Protein AF-A0A819PF73-F1 (afdb_monomer_lite)

Structure (mmCIF, N/CA/C/O backbone):
data_AF-A0A819PF73-F1
#
_entry.id   AF-A0A819PF73-F1
#
loop_
_atom_site.group_PDB
_atom_site.id
_atom_site.type_symbol
_atom_site.label_atom_id
_atom_site.label_alt_id
_atom_site.label_comp_id
_atom_site.label_asym_id
_atom_site.label_entity_id
_atom_site.label_seq_id
_atom_site.pdbx_PDB_ins_code
_atom_site.Cartn_x
_atom_site.Cartn_y
_atom_site.Cartn_z
_atom_site.occupancy
_atom_site.B_iso_or_equiv
_atom_site.auth_seq_id
_atom_site.auth_comp_id
_atom_site.auth_asym_id
_atom_site.auth_atom_id
_atom_site.pdbx_PDB_model_num
ATOM 1 N N . ASN A 1 1 ? 4.356 1.912 -0.706 1.00 89.62 1 ASN A N 1
ATOM 2 C CA . ASN A 1 1 ? 5.536 1.480 -1.481 1.00 89.62 1 ASN A CA 1
ATOM 3 C C . ASN A 1 1 ? 5.111 0.981 -2.848 1.00 89.62 1 ASN A C 1
ATOM 5 O O . ASN A 1 1 ? 3.980 0.518 -2.984 1.00 89.62 1 ASN A O 1
ATOM 9 N N . HIS A 1 2 ? 5.999 1.122 -3.837 1.00 90.81 2 HIS A N 1
ATOM 10 C CA . HIS A 1 2 ? 5.786 0.631 -5.197 1.00 90.81 2 HIS A CA 1
ATOM 11 C C . HIS A 1 2 ? 6.107 -0.861 -5.284 1.00 90.81 2 HIS A C 1
ATOM 13 O O . HIS A 1 2 ? 7.150 -1.289 -4.790 1.00 90.81 2 HIS A O 1
ATOM 19 N N . ASN A 1 3 ? 5.262 -1.621 -5.974 1.00 90.00 3 ASN A N 1
ATOM 20 C CA . ASN A 1 3 ? 5.606 -2.946 -6.475 1.00 90.00 3 ASN A CA 1
ATOM 21 C C . ASN A 1 3 ? 4.883 -3.189 -7.80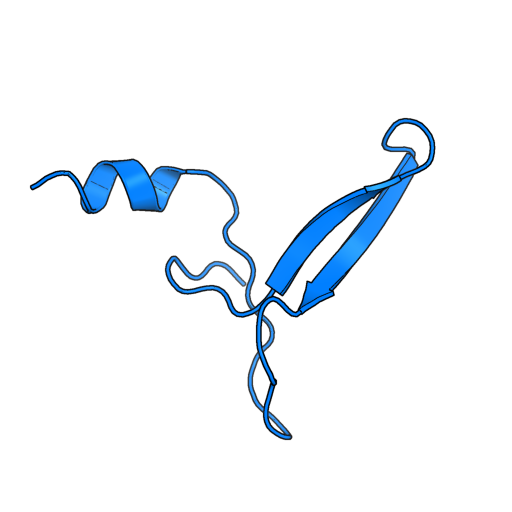8 1.00 90.00 3 ASN A C 1
ATOM 23 O O . ASN A 1 3 ? 3.692 -2.905 -7.930 1.00 90.00 3 ASN A O 1
ATOM 27 N N . CYS A 1 4 ? 5.590 -3.737 -8.796 1.00 88.75 4 CYS A N 1
ATOM 28 C CA . CYS A 1 4 ? 5.002 -4.144 -10.070 1.00 88.75 4 CYS A CA 1
ATOM 29 C C . CYS A 1 4 ? 4.023 -5.316 -9.948 1.00 88.75 4 CYS A C 1
ATOM 31 O O . CYS A 1 4 ? 3.170 -5.486 -10.816 1.00 88.75 4 CYS A O 1
ATOM 33 N N . ASP A 1 5 ? 4.151 -6.112 -8.888 1.00 90.44 5 ASP A N 1
ATOM 34 C CA . ASP A 1 5 ? 3.217 -7.173 -8.507 1.00 90.44 5 ASP A CA 1
ATOM 35 C C . ASP A 1 5 ? 2.455 -6.776 -7.232 1.00 90.44 5 ASP A C 1
ATOM 37 O O . ASP A 1 5 ? 2.476 -7.454 -6.204 1.00 90.44 5 ASP A O 1
ATOM 41 N N . ALA A 1 6 ? 1.862 -5.581 -7.275 1.00 93.56 6 ALA A N 1
ATOM 42 C CA . ALA A 1 6 ? 1.119 -4.997 -6.169 1.00 93.56 6 ALA A CA 1
ATOM 43 C C . ALA A 1 6 ? -0.071 -5.865 -5.729 1.00 93.56 6 ALA A C 1
ATOM 45 O O . ALA A 1 6 ? -0.774 -6.467 -6.542 1.00 93.56 6 ALA A O 1
ATOM 46 N N . ASN A 1 7 ? -0.337 -5.869 -4.423 1.00 96.25 7 ASN A N 1
ATOM 47 C CA . ASN A 1 7 ? -1.472 -6.569 -3.813 1.00 96.25 7 ASN A CA 1
ATOM 48 C C . ASN A 1 7 ? -2.677 -5.655 -3.536 1.00 96.25 7 ASN A C 1
ATOM 50 O O . ASN A 1 7 ? -3.702 -6.123 -3.031 1.00 96.25 7 ASN A O 1
ATOM 54 N N . ALA A 1 8 ? -2.569 -4.372 -3.884 1.00 96.12 8 ALA A N 1
ATOM 55 C CA . ALA A 1 8 ? -3.652 -3.409 -3.813 1.00 96.12 8 ALA A CA 1
ATOM 56 C C . ALA A 1 8 ? -3.622 -2.410 -4.981 1.00 96.12 8 ALA A C 1
ATOM 58 O O . ALA A 1 8 ? -2.576 -2.127 -5.567 1.00 96.12 8 ALA A O 1
ATOM 59 N N . GLU A 1 9 ? -4.786 -1.844 -5.285 1.00 93.75 9 GLU A N 1
ATOM 60 C CA . GLU A 1 9 ? -4.994 -0.822 -6.308 1.00 93.75 9 GLU A CA 1
ATOM 61 C C . GLU A 1 9 ? -5.608 0.453 -5.722 1.00 93.75 9 G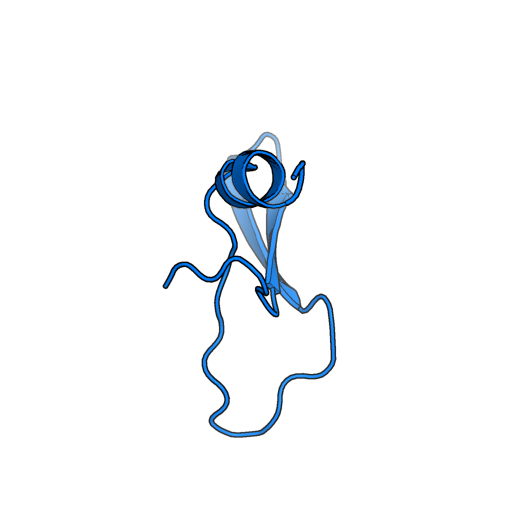LU A C 1
ATOM 63 O O . GLU A 1 9 ? -6.231 0.445 -4.656 1.00 93.75 9 GLU A O 1
ATOM 68 N N . ILE A 1 10 ? -5.421 1.565 -6.432 1.00 93.38 10 ILE A N 1
ATOM 69 C CA . ILE A 1 10 ? -5.985 2.865 -6.074 1.00 93.38 10 ILE A CA 1
ATOM 70 C C . ILE A 1 10 ? -7.284 3.085 -6.839 1.00 93.38 10 ILE A C 1
ATOM 72 O O . ILE A 1 10 ? -7.304 3.028 -8.066 1.00 93.38 10 ILE A O 1
ATOM 76 N N . GLN A 1 11 ? -8.349 3.416 -6.115 1.00 93.69 11 GLN A N 1
ATOM 77 C CA . GLN A 1 11 ? -9.616 3.850 -6.690 1.00 93.69 11 GLN A CA 1
ATOM 78 C C . GLN A 1 11 ? -9.940 5.271 -6.235 1.00 93.69 11 GLN A C 1
ATOM 80 O O . GLN A 1 11 ? -9.810 5.614 -5.058 1.00 93.69 11 GLN A O 1
ATOM 85 N N . TYR A 1 12 ? -10.386 6.095 -7.179 1.00 94.00 12 TYR A N 1
ATOM 86 C CA . TYR A 1 12 ? -10.803 7.466 -6.922 1.00 94.00 12 TYR A CA 1
ATOM 87 C C . TYR A 1 12 ? -12.325 7.556 -6.923 1.00 94.00 12 TYR A C 1
ATOM 89 O O . TYR A 1 12 ? -12.987 7.158 -7.879 1.00 94.00 12 TYR A O 1
ATOM 97 N N . GLN A 1 13 ? -12.880 8.092 -5.843 1.00 92.12 13 GLN A N 1
ATOM 98 C CA . GLN A 1 13 ? -14.316 8.271 -5.652 1.00 92.12 13 GLN A CA 1
ATOM 99 C C . GLN A 1 13 ? -14.656 9.759 -5.529 1.00 92.12 13 GLN A C 1
ATOM 101 O O . GLN A 1 13 ? -13.782 10.598 -5.294 1.00 92.12 13 GLN A O 1
ATOM 106 N N . HIS A 1 14 ? -15.941 10.087 -5.696 1.00 92.88 14 HIS A N 1
ATOM 107 C CA . HIS A 1 14 ? -16.477 11.443 -5.528 1.00 92.88 14 HIS A CA 1
ATOM 108 C C . HIS A 1 14 ? -15.675 12.506 -6.302 1.00 92.88 14 HIS A C 1
ATOM 110 O O . HIS A 1 14 ? -15.134 13.443 -5.713 1.00 92.88 14 HIS A O 1
ATOM 116 N N . ASN A 1 15 ? -15.571 12.342 -7.627 1.00 91.69 15 ASN A N 1
ATOM 117 C CA . ASN A 1 15 ? -14.802 13.229 -8.514 1.00 91.69 15 ASN A CA 1
ATOM 118 C C . ASN A 1 15 ? -13.343 13.411 -8.064 1.00 91.69 15 ASN A C 1
ATOM 120 O O . ASN A 1 15 ? -12.833 14.527 -8.004 1.00 91.69 15 ASN A O 1
ATOM 124 N N . ASN A 1 16 ? -12.679 12.305 -7.727 1.00 91.38 16 ASN A N 1
ATOM 125 C CA . ASN A 1 16 ? -11.275 12.253 -7.307 1.00 91.38 16 ASN A CA 1
ATOM 126 C C . ASN A 1 16 ? -10.950 12.983 -5.996 1.00 91.38 16 ASN A C 1
ATOM 128 O O . ASN A 1 16 ? -9.777 13.168 -5.679 1.00 91.38 16 ASN A O 1
ATOM 132 N N . SER A 1 17 ? -11.957 13.369 -5.210 1.00 95.44 17 SER A N 1
ATOM 133 C CA . SER A 1 17 ? -11.738 13.975 -3.890 1.00 95.44 17 SER A CA 1
ATOM 134 C C . SER A 1 17 ? -11.453 12.943 -2.797 1.00 95.44 17 SER A C 1
ATOM 136 O O . SER A 1 17 ? -10.926 13.291 -1.745 1.00 95.44 17 SER A O 1
ATOM 138 N N . THR A 1 18 ? -11.788 11.673 -3.039 1.00 96.69 18 THR A N 1
ATOM 139 C CA . THR A 1 18 ? -11.551 10.567 -2.107 1.00 96.69 18 THR A CA 1
ATOM 140 C C . THR A 1 18 ? -10.710 9.489 -2.775 1.00 96.69 18 THR A C 1
ATOM 142 O O . THR A 1 18 ? -11.027 9.049 -3.879 1.00 96.69 18 THR A O 1
ATOM 145 N N . LEU A 1 19 ? -9.652 9.055 -2.090 1.00 94.62 19 LEU A N 1
ATOM 146 C CA . LEU A 1 19 ? -8.789 7.954 -2.507 1.00 94.62 19 LEU A CA 1
ATOM 147 C C . LEU A 1 19 ? -9.060 6.736 -1.625 1.00 94.62 19 LEU A C 1
ATOM 149 O O . LEU A 1 19 ? -9.028 6.827 -0.398 1.00 94.62 19 LEU A O 1
ATOM 153 N N . SER A 1 20 ? -9.300 5.592 -2.254 1.00 95.69 20 SER A N 1
ATOM 154 C CA . SER A 1 20 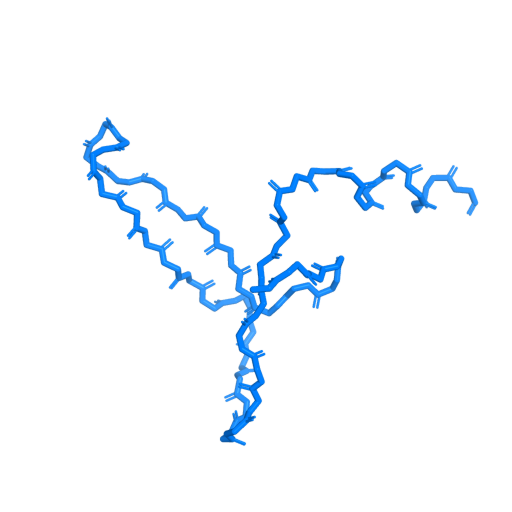? -9.452 4.297 -1.595 1.00 95.69 20 SER A CA 1
ATOM 155 C C . SER A 1 20 ? -8.369 3.334 -2.071 1.00 95.69 20 SER A C 1
ATOM 157 O O . SER A 1 20 ? -8.035 3.308 -3.253 1.00 95.69 20 SER A O 1
ATOM 159 N N . VAL A 1 21 ? -7.829 2.543 -1.143 1.00 95.19 21 VAL A N 1
ATOM 160 C CA . VAL A 1 21 ? -6.869 1.469 -1.430 1.00 95.19 21 VAL A CA 1
ATOM 161 C C . VAL A 1 21 ? -7.613 0.147 -1.309 1.00 95.19 21 VAL A C 1
ATOM 163 O O . VAL A 1 21 ? -8.105 -0.184 -0.229 1.00 95.19 21 VAL A O 1
ATOM 166 N N . VAL A 1 22 ? -7.731 -0.584 -2.412 1.00 96.25 22 VAL A N 1
ATOM 167 C CA . VAL A 1 22 ? -8.539 -1.805 -2.500 1.00 96.25 22 VAL A CA 1
ATOM 168 C C . VAL A 1 22 ? -7.622 -2.992 -2.743 1.00 96.25 22 VAL A C 1
ATOM 170 O O . VAL A 1 22 ? -6.790 -2.960 -3.643 1.00 96.25 22 VAL A O 1
ATOM 173 N N . ALA A 1 23 ? -7.751 -4.041 -1.933 1.00 97.12 23 ALA A N 1
ATOM 174 C CA . ALA A 1 23 ? -6.963 -5.255 -2.112 1.00 97.12 23 ALA A CA 1
ATOM 175 C C . ALA A 1 23 ? -7.392 -5.992 -3.393 1.00 97.12 23 ALA A C 1
ATOM 177 O O . ALA A 1 23 ? -8.580 -6.243 -3.594 1.00 97.12 23 ALA A O 1
ATOM 178 N N . THR A 1 24 ? -6.431 -6.375 -4.236 1.00 95.69 24 THR A N 1
ATOM 179 C CA . THR A 1 24 ? -6.677 -7.147 -5.473 1.00 95.69 24 THR A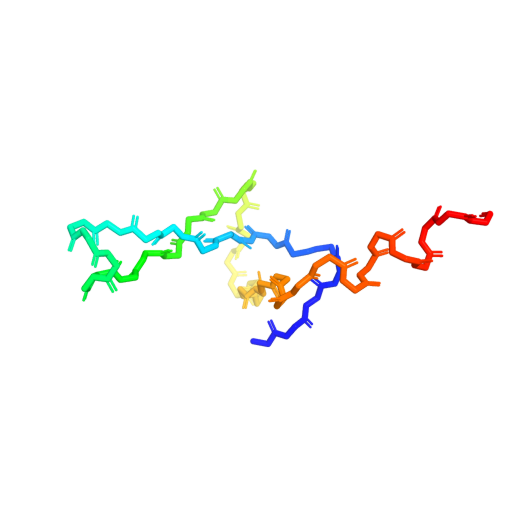 CA 1
ATOM 180 C C . THR A 1 24 ? -6.629 -8.657 -5.234 1.00 95.69 24 THR A C 1
ATOM 182 O O . THR A 1 24 ? -7.066 -9.447 -6.070 1.00 95.69 24 THR A O 1
ATOM 185 N N . ARG A 1 25 ? -6.115 -9.070 -4.070 1.00 96.19 25 ARG A N 1
ATOM 186 C CA . ARG A 1 25 ? -6.059 -10.455 -3.590 1.00 96.19 25 ARG A CA 1
ATOM 187 C C . ARG A 1 25 ? -6.086 -10.504 -2.064 1.00 96.19 25 ARG A C 1
ATOM 189 O O . ARG A 1 25 ? -5.997 -9.476 -1.400 1.00 96.19 25 ARG A O 1
ATOM 196 N N . LEU A 1 26 ? -6.168 -11.710 -1.501 1.00 97.81 26 LEU A N 1
ATOM 197 C CA . LEU A 1 26 ? -5.994 -11.910 -0.061 1.00 97.81 26 LEU A CA 1
ATOM 198 C C . LEU A 1 26 ? -4.593 -11.451 0.377 1.00 97.81 26 LEU A C 1
ATOM 200 O O . LEU A 1 26 ? -3.595 -11.769 -0.278 1.00 97.81 26 LEU A O 1
ATOM 204 N N . ILE A 1 27 ? -4.547 -10.716 1.490 1.00 97.69 27 ILE A N 1
ATOM 205 C CA . ILE A 1 27 ? -3.327 -10.179 2.100 1.00 97.69 27 ILE A CA 1
ATOM 206 C C . ILE A 1 27 ? -3.141 -10.867 3.450 1.00 97.69 27 ILE A C 1
ATOM 208 O O . ILE A 1 27 ? -4.053 -10.892 4.281 1.00 97.69 27 ILE A O 1
ATOM 212 N N . SER A 1 28 ? -1.969 -11.457 3.659 1.00 98.06 28 SER A N 1
ATOM 213 C CA . SER A 1 28 ? -1.650 -12.164 4.898 1.00 98.06 28 SER A CA 1
ATOM 214 C C . SER A 1 28 ? -1.353 -11.192 6.042 1.00 98.06 28 SER A C 1
ATOM 216 O O . SER A 1 28 ? -0.979 -10.038 5.838 1.00 98.06 28 SER A O 1
ATOM 218 N N . ASN A 1 29 ? -1.479 -11.662 7.284 1.00 97.62 29 ASN A N 1
ATOM 219 C CA . ASN A 1 29 ? -1.081 -10.870 8.449 1.00 97.62 29 ASN A CA 1
ATOM 220 C C . ASN A 1 29 ? 0.405 -10.464 8.331 1.00 97.62 29 ASN A C 1
ATOM 222 O O . ASN A 1 29 ? 1.241 -11.318 8.042 1.00 97.62 29 ASN A O 1
ATOM 226 N N . LYS A 1 30 ? 0.715 -9.177 8.565 1.00 97.19 30 LYS A N 1
ATOM 227 C CA . LYS A 1 30 ? 2.047 -8.547 8.403 1.00 97.19 30 LYS A CA 1
ATOM 228 C C . LYS A 1 30 ? 2.588 -8.474 6.972 1.00 97.19 30 LYS A C 1
ATOM 230 O O . LYS A 1 30 ? 3.708 -8.003 6.793 1.00 97.19 30 LYS A O 1
ATOM 235 N N . GLU A 1 31 ? 1.833 -8.901 5.965 1.00 97.56 31 GLU A N 1
ATOM 236 C CA . GLU A 1 31 ? 2.222 -8.656 4.579 1.00 97.56 31 GLU A CA 1
ATOM 237 C C . GLU A 1 31 ? 2.161 -7.151 4.284 1.00 97.56 31 GLU A C 1
ATOM 239 O O . GLU A 1 31 ? 1.221 -6.460 4.684 1.00 97.56 31 GLU A O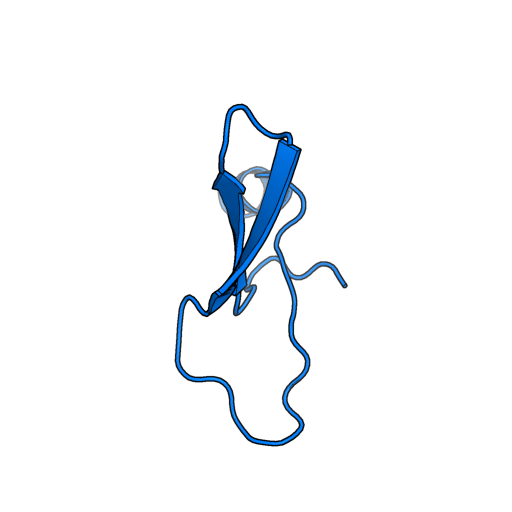 1
ATOM 244 N N . GLU A 1 32 ? 3.182 -6.630 3.605 1.00 96.94 32 GLU A N 1
ATOM 245 C CA . GLU A 1 32 ? 3.216 -5.223 3.224 1.00 96.94 32 GLU A CA 1
ATOM 246 C C . GLU A 1 32 ? 2.179 -4.940 2.131 1.00 96.94 32 GLU A C 1
ATOM 248 O O . GLU A 1 32 ? 2.102 -5.645 1.123 1.00 96.94 32 GLU A O 1
ATOM 253 N N . ILE A 1 33 ? 1.407 -3.868 2.307 1.00 97.00 33 ILE A N 1
ATOM 254 C CA . ILE A 1 33 ? 0.500 -3.371 1.273 1.00 97.00 33 ILE A CA 1
ATOM 255 C C . ILE A 1 33 ? 1.303 -2.513 0.294 1.00 97.00 33 ILE A C 1
ATOM 257 O O . ILE A 1 33 ? 1.899 -1.497 0.667 1.00 97.00 33 ILE A O 1
ATOM 261 N N . THR A 1 34 ? 1.293 -2.908 -0.974 1.00 96.50 34 THR A N 1
ATOM 262 C CA . THR A 1 34 ? 1.986 -2.207 -2.059 1.00 96.50 34 THR A CA 1
ATOM 263 C C . THR A 1 34 ? 1.008 -1.874 -3.174 1.00 96.50 34 THR A C 1
ATOM 265 O O . THR A 1 34 ? 0.044 -2.601 -3.404 1.00 96.50 34 THR A O 1
ATOM 268 N N . ILE A 1 35 ? 1.252 -0.753 -3.850 1.00 93.81 35 ILE A N 1
ATOM 269 C CA . ILE A 1 35 ? 0.465 -0.306 -5.002 1.00 93.81 35 ILE A CA 1
ATOM 270 C C . ILE A 1 35 ? 1.393 -0.128 -6.198 1.00 93.81 35 ILE A C 1
ATOM 272 O O . ILE A 1 35 ? 2.579 0.169 -6.031 1.00 93.81 35 ILE A O 1
ATOM 276 N N . ASN A 1 36 ? 0.859 -0.272 -7.405 1.00 91.62 36 ASN A N 1
ATOM 277 C CA . ASN A 1 36 ? 1.595 0.087 -8.604 1.00 91.62 36 ASN A CA 1
ATOM 278 C C . ASN A 1 36 ? 1.324 1.561 -8.932 1.00 91.62 36 ASN A C 1
ATOM 280 O O . ASN A 1 36 ? 0.179 1.954 -9.140 1.00 91.62 36 ASN A O 1
ATOM 284 N N . TYR A 1 37 ? 2.373 2.383 -8.932 1.00 86.06 37 TYR A N 1
ATOM 285 C CA . TYR A 1 37 ? 2.230 3.829 -9.105 1.00 86.06 37 TYR A CA 1
ATOM 286 C C . TYR A 1 37 ? 1.781 4.206 -10.522 1.00 86.06 37 TYR A C 1
ATOM 288 O O . TYR A 1 37 ? 1.064 5.193 -10.649 1.00 86.06 37 TYR A O 1
ATOM 296 N N . LEU A 1 38 ? 2.147 3.434 -11.557 1.00 71.56 38 LEU A N 1
ATOM 297 C CA . LEU A 1 38 ? 1.827 3.673 -12.974 1.00 71.56 38 LEU A CA 1
ATOM 298 C C . LEU A 1 38 ? 2.026 2.373 -13.792 1.00 71.56 38 LEU A C 1
ATOM 300 O O . LEU A 1 38 ? 2.742 1.479 -13.356 1.00 71.56 38 LEU A O 1
ATOM 304 N N . SER A 1 39 ? 1.534 2.289 -15.036 1.00 65.12 39 SER A N 1
ATOM 305 C CA . SER A 1 39 ? 1.869 1.222 -16.020 1.00 65.12 39 SER A CA 1
ATOM 306 C C . SER A 1 39 ? 3.368 1.114 -16.387 1.00 65.12 39 SER A C 1
ATOM 308 O O . SER A 1 39 ?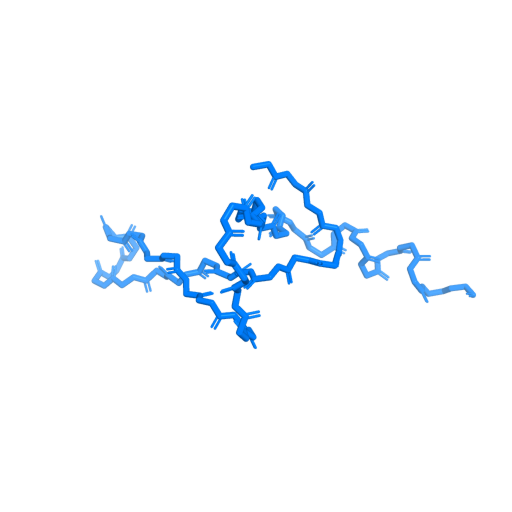 3.741 0.531 -17.403 1.00 65.12 39 SER A O 1
ATOM 310 N N . GLU A 1 40 ? 4.262 1.689 -15.584 1.00 63.47 40 GLU A N 1
ATOM 311 C CA . GLU A 1 40 ? 5.714 1.541 -15.659 1.00 63.47 40 GLU A CA 1
ATOM 312 C C . GLU A 1 40 ? 6.128 0.069 -15.788 1.00 63.47 40 GLU A C 1
ATOM 314 O O . GLU A 1 40 ? 6.997 -0.280 -16.585 1.00 63.47 40 GLU A O 1
ATOM 319 N N . CYS A 1 41 ? 5.436 -0.808 -15.071 1.00 69.88 41 CYS A N 1
ATOM 320 C CA . CYS A 1 41 ? 5.702 -2.239 -15.073 1.00 69.88 41 CYS A CA 1
ATOM 321 C C . CYS A 1 41 ? 5.227 -2.951 -16.351 1.00 69.88 41 CYS A C 1
ATOM 323 O O . CYS A 1 41 ? 5.838 -3.942 -16.755 1.00 69.88 41 CYS A O 1
ATOM 325 N N . ASP A 1 42 ? 4.207 -2.423 -17.036 1.00 65.81 42 ASP A N 1
ATOM 326 C CA . ASP A 1 42 ? 3.743 -2.951 -18.328 1.00 65.81 42 ASP A CA 1
ATOM 327 C C . ASP A 1 42 ? 4.773 -2.691 -19.438 1.00 65.81 42 ASP A C 1
ATOM 329 O O . ASP A 1 42 ? 4.946 -3.505 -20.351 1.00 65.81 42 ASP A O 1
ATOM 333 N N . ARG A 1 43 ? 5.542 -1.595 -19.325 1.00 60.56 43 ARG A N 1
ATOM 334 C CA . ARG A 1 43 ? 6.640 -1.281 -20.255 1.00 60.56 43 ARG A CA 1
ATOM 335 C C . ARG A 1 43 ? 7.795 -2.282 -20.173 1.00 60.56 43 ARG A C 1
ATOM 337 O O . ARG A 1 43 ? 8.422 -2.546 -21.194 1.00 60.56 43 ARG A O 1
ATOM 344 N N . ASN A 1 44 ? 8.054 -2.866 -19.002 1.00 58.16 44 ASN A N 1
ATOM 345 C CA . ASN A 1 44 ? 9.127 -3.851 -18.814 1.00 58.16 44 ASN A CA 1
ATOM 346 C C . ASN A 1 44 ? 8.694 -5.302 -19.084 1.00 58.16 44 ASN A C 1
ATOM 348 O O . ASN A 1 44 ? 9.552 -6.140 -19.344 1.00 58.16 44 ASN A O 1
ATOM 352 N N . ARG A 1 45 ? 7.387 -5.606 -19.061 1.00 56.22 45 ARG A N 1
ATOM 353 C CA . ARG A 1 45 ? 6.840 -6.946 -19.364 1.00 56.22 45 ARG A CA 1
ATOM 354 C C . ARG A 1 45 ? 6.641 -7.223 -20.862 1.00 56.22 45 ARG A C 1
ATOM 356 O O . ARG A 1 45 ? 6.291 -8.338 -21.223 1.00 56.22 45 ARG A O 1
ATOM 363 N N . SER A 1 46 ? 6.881 -6.238 -21.732 1.00 57.34 46 SER A N 1
ATOM 364 C CA . SER A 1 46 ? 6.736 -6.362 -23.195 1.00 57.34 46 SER A CA 1
ATOM 365 C C . SER A 1 46 ? 7.989 -6.911 -23.911 1.00 57.34 46 SER A C 1
ATOM 367 O O . SER A 1 46 ? 8.255 -6.525 -25.050 1.00 57.34 46 SER A O 1
ATOM 369 N N . ARG A 1 47 ? 8.790 -7.774 -23.270 1.00 51.47 47 ARG A N 1
ATOM 370 C CA . ARG A 1 47 ? 9.959 -8.427 -23.890 1.00 51.47 47 ARG A CA 1
ATOM 371 C C . ARG A 1 47 ? 9.947 -9.930 -23.681 1.00 51.47 47 ARG A C 1
ATOM 373 O O . ARG A 1 47 ? 9.695 -10.348 -22.533 1.00 51.47 47 ARG A O 1
#

Radius of gyration: 12.38 Å; chains: 1; bounding box: 26×26×32 Å

Foldseek 3Di:
DADLPFQWEWDAPDPNPDIDIGGPDDADVPRDGHYHPDCPSVVVVPD

pLDDT: mean 87.42, std 13.77, range [51.47, 98.06]

Secondary structure (DSSP, 8-state):
-B-TT-SEEEEEETTTTEEEEEESS---TTPPP-B--STHHHHHS--

Sequence (47 aa):
NHNCDANAEIQYQHNNSTLSVVATRLISNKEEITINYLSECDRNRSR